Protein AF-A0A2V0MZW6-F1 (afdb_monomer_lite)

Structure (mmCIF, N/CA/C/O backbone):
data_AF-A0A2V0MZW6-F1
#
_entry.id   AF-A0A2V0MZW6-F1
#
loop_
_atom_site.group_PDB
_atom_site.id
_atom_site.type_symbol
_atom_site.label_atom_id
_atom_site.label_alt_id
_atom_site.label_comp_id
_atom_site.label_asym_id
_atom_site.label_entity_id
_atom_site.label_seq_id
_atom_site.pdbx_PDB_ins_code
_atom_site.Cartn_x
_atom_site.Cartn_y
_atom_site.Cartn_z
_atom_site.occupancy
_atom_site.B_iso_or_equiv
_atom_site.auth_seq_id
_atom_site.auth_comp_id
_atom_site.auth_asym_id
_atom_site.auth_atom_id
_atom_site.pdbx_PDB_model_num
ATOM 1 N N . MET A 1 1 ? -9.839 24.840 17.927 1.00 47.22 1 MET A N 1
ATOM 2 C CA . MET A 1 1 ? -10.035 23.548 18.614 1.00 47.22 1 MET A CA 1
ATOM 3 C C . MET A 1 1 ? -10.903 22.718 17.697 1.00 47.22 1 MET A C 1
ATOM 5 O O . MET A 1 1 ? -11.922 23.233 17.263 1.00 47.22 1 MET A O 1
ATOM 9 N N . THR A 1 2 ? -10.441 21.537 17.298 1.00 61.25 2 THR A N 1
ATOM 10 C CA . THR A 1 2 ? -11.236 20.593 16.501 1.00 61.25 2 THR A CA 1
ATOM 11 C C . THR A 1 2 ? -12.222 19.906 17.436 1.00 61.25 2 THR A C 1
ATOM 13 O O . THR A 1 2 ? -11.849 19.605 18.572 1.00 61.25 2 THR A O 1
ATOM 16 N N . ASP A 1 3 ? -13.455 19.689 16.986 1.00 62.53 3 ASP A N 1
ATOM 17 C CA . ASP A 1 3 ? -14.441 18.953 17.775 1.00 62.53 3 ASP A CA 1
ATOM 18 C C . ASP A 1 3 ? -13.939 17.536 18.110 1.00 62.53 3 ASP A C 1
ATOM 20 O O . ASP A 1 3 ? -13.135 16.973 17.353 1.00 62.53 3 ASP A O 1
ATOM 24 N N . PRO A 1 4 ? -14.380 16.947 19.239 1.00 64.44 4 PRO A N 1
ATOM 25 C CA . PRO A 1 4 ? -14.049 15.571 19.577 1.00 64.44 4 PRO A CA 1
ATOM 26 C C . PRO A 1 4 ? -14.519 14.641 18.458 1.00 64.44 4 PRO A C 1
ATOM 28 O O . PRO A 1 4 ? -15.690 14.661 18.080 1.00 64.44 4 PRO A O 1
ATOM 31 N N . LEU A 1 5 ? -13.605 13.827 17.929 1.00 71.94 5 LEU A N 1
ATOM 32 C CA . LEU A 1 5 ? -13.940 12.818 16.932 1.00 71.94 5 LEU A CA 1
ATOM 33 C C . LEU A 1 5 ? -14.894 11.801 17.574 1.00 71.94 5 LEU A C 1
ATOM 35 O O . LEU A 1 5 ? -14.500 11.086 18.495 1.00 71.94 5 LEU A O 1
ATOM 39 N N . GLN A 1 6 ? -16.141 11.749 17.106 1.00 72.38 6 GLN A N 1
ATOM 40 C CA . GLN A 1 6 ? -17.045 10.652 17.439 1.00 72.38 6 GLN A CA 1
ATOM 41 C C . GLN A 1 6 ? -16.686 9.477 16.536 1.00 72.38 6 GLN A C 1
ATOM 43 O O . GLN A 1 6 ? -16.738 9.606 15.318 1.00 72.38 6 GLN A O 1
ATOM 48 N N . VAL A 1 7 ? -16.238 8.380 17.141 1.00 76.56 7 VAL A N 1
ATOM 49 C CA . VAL A 1 7 ? -15.771 7.184 16.439 1.00 76.56 7 VAL A CA 1
ATOM 50 C C . VAL A 1 7 ? -16.676 6.031 16.826 1.00 76.56 7 VAL A C 1
ATOM 52 O O . VAL A 1 7 ? -16.737 5.668 17.999 1.00 76.56 7 VAL A O 1
ATOM 55 N N . THR A 1 8 ? -17.355 5.445 15.848 1.00 86.56 8 THR A N 1
ATOM 56 C CA . THR A 1 8 ? -18.097 4.194 16.030 1.00 86.56 8 THR A CA 1
ATOM 57 C C . THR A 1 8 ? -17.239 2.989 15.636 1.00 86.56 8 THR A C 1
ATOM 59 O O . THR A 1 8 ? -16.316 3.089 14.822 1.00 86.56 8 THR A O 1
ATOM 62 N N . THR A 1 9 ? -17.535 1.818 16.204 1.00 89.44 9 THR A N 1
ATOM 63 C CA . THR A 1 9 ? -16.866 0.558 15.833 1.00 89.44 9 THR A CA 1
ATOM 64 C C . THR A 1 9 ? -17.053 0.228 14.352 1.00 89.44 9 THR A C 1
ATOM 66 O O . THR A 1 9 ? -16.114 -0.234 13.704 1.00 89.44 9 THR A O 1
ATOM 69 N N . ASP A 1 10 ? -18.228 0.533 13.798 1.00 90.25 10 ASP A N 1
ATOM 70 C CA . ASP A 1 10 ? -18.556 0.297 1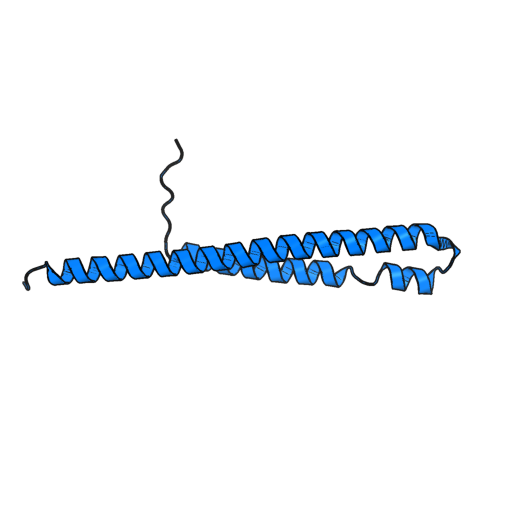2.390 1.00 90.25 10 ASP A CA 1
ATOM 71 C C . ASP A 1 10 ? -17.710 1.167 11.451 1.00 90.25 10 ASP A C 1
ATOM 73 O O . ASP A 1 10 ? -17.151 0.658 10.478 1.00 90.25 10 ASP A O 1
ATOM 77 N N . GLU A 1 11 ? -17.524 2.452 11.771 1.00 92.94 11 GLU A N 1
ATOM 78 C CA . GLU A 1 11 ? -16.652 3.347 10.995 1.00 92.94 11 GLU A CA 1
ATOM 79 C C . GLU A 1 11 ? -15.194 2.870 11.000 1.00 92.94 11 GLU A C 1
ATOM 81 O O . GLU A 1 11 ? -14.508 2.936 9.977 1.00 92.94 11 GLU A O 1
ATOM 86 N N . LEU A 1 12 ? -14.703 2.348 12.129 1.00 95.31 12 LEU A N 1
ATOM 87 C CA . LEU A 1 12 ? -13.350 1.794 12.216 1.00 95.31 12 LEU A CA 1
ATOM 88 C C . LEU A 1 12 ? -13.186 0.532 11.364 1.00 95.31 12 LEU A C 1
ATOM 90 O O . LEU A 1 12 ? -12.168 0.388 10.682 1.00 95.31 12 LEU A O 1
ATOM 94 N N . HIS A 1 13 ? -14.181 -0.357 11.350 1.00 95.56 13 HIS A N 1
ATOM 95 C CA . HIS A 1 13 ? -14.177 -1.521 10.464 1.00 95.56 13 HIS A CA 1
ATOM 96 C C . HIS A 1 13 ? -14.241 -1.117 8.987 1.00 95.56 13 HIS A C 1
ATOM 98 O O . HIS A 1 13 ? -13.504 -1.671 8.166 1.00 95.56 13 HIS A O 1
ATOM 104 N N . GLU A 1 14 ? -15.052 -0.116 8.640 1.00 95.81 14 GLU A N 1
ATOM 105 C CA . GLU A 1 14 ? -15.126 0.404 7.275 1.00 95.81 14 GLU A CA 1
ATOM 106 C C . GLU A 1 14 ? -13.778 0.992 6.830 1.00 95.81 14 GLU A C 1
ATOM 108 O O . GLU A 1 14 ? -13.273 0.668 5.751 1.0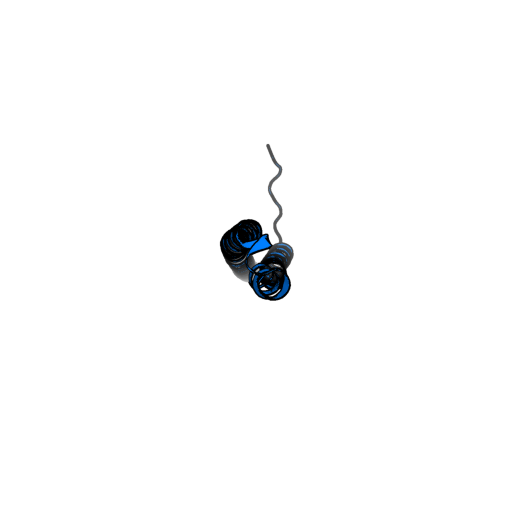0 95.81 14 GLU A O 1
ATOM 113 N N . LEU A 1 15 ? -13.151 1.823 7.669 1.00 97.00 15 LEU A N 1
ATOM 114 C CA . LEU A 1 15 ? -11.828 2.380 7.390 1.00 97.00 15 LEU A CA 1
ATOM 115 C C . LEU A 1 15 ? -10.765 1.279 7.282 1.00 97.00 15 LEU A C 1
ATOM 117 O O . LEU A 1 15 ? -9.919 1.341 6.389 1.00 97.00 15 LEU A O 1
ATOM 121 N N . SER A 1 16 ? -10.825 0.255 8.137 1.00 97.62 16 SER A N 1
ATOM 122 C CA . SER A 1 16 ? -9.926 -0.902 8.075 1.00 97.62 16 SER A CA 1
ATOM 123 C C . SER A 1 16 ? -10.031 -1.623 6.726 1.00 97.62 16 SER A C 1
ATOM 125 O O . SER A 1 16 ? -9.020 -1.857 6.056 1.00 97.62 16 SER A O 1
ATOM 127 N N . SER A 1 17 ? -11.261 -1.885 6.274 1.00 97.75 17 SER A N 1
ATOM 128 C CA . SER A 1 17 ? -11.539 -2.509 4.979 1.00 97.75 17 SER A CA 1
ATOM 129 C C . SER A 1 17 ? -11.038 -1.658 3.807 1.00 97.75 17 SER A C 1
ATOM 131 O O . SER A 1 17 ? -10.389 -2.175 2.893 1.00 97.75 17 SER A O 1
ATOM 133 N N . LYS A 1 18 ? -11.249 -0.335 3.853 1.00 98.50 18 LYS A N 1
ATOM 134 C CA . LYS A 1 18 ? -10.730 0.599 2.838 1.00 98.50 18 LYS A CA 1
ATOM 135 C C . LYS A 1 18 ? -9.208 0.555 2.742 1.00 98.50 18 LYS A C 1
ATOM 137 O O . LYS A 1 18 ? -8.675 0.590 1.636 1.00 98.50 18 LYS A O 1
ATOM 142 N N . GLN A 1 19 ? -8.504 0.441 3.866 1.00 98.56 19 GLN A N 1
ATOM 143 C CA . GLN A 1 19 ? -7.046 0.332 3.854 1.00 98.56 19 GLN A CA 1
ATOM 144 C C . GLN A 1 19 ? -6.561 -0.990 3.246 1.00 98.56 19 GLN A C 1
ATOM 146 O O . GLN A 1 19 ? -5.644 -0.991 2.427 1.00 98.56 19 GLN A O 1
ATOM 151 N N . GLN A 1 20 ? -7.216 -2.110 3.551 1.00 98.25 20 GLN A N 1
ATOM 152 C CA . GLN A 1 20 ? -6.898 -3.401 2.926 1.00 98.25 20 GLN A CA 1
ATOM 153 C C . GLN A 1 20 ? -7.169 -3.382 1.415 1.00 98.25 20 GLN A C 1
ATOM 155 O O . GLN A 1 20 ? -6.356 -3.861 0.621 1.00 98.25 20 GLN A O 1
ATOM 160 N N . GLN A 1 21 ? -8.275 -2.760 0.998 1.00 98.50 21 GLN A N 1
ATOM 161 C CA . GLN A 1 21 ? -8.575 -2.549 -0.414 1.00 98.50 21 GLN A CA 1
ATOM 162 C C . GLN A 1 21 ? -7.513 -1.669 -1.090 1.00 98.50 21 GLN A C 1
ATOM 164 O O . GLN A 1 21 ? -7.059 -2.001 -2.186 1.00 98.50 21 GLN A O 1
ATOM 169 N N . ALA A 1 22 ? -7.083 -0.583 -0.443 1.00 98.50 22 ALA A N 1
ATOM 170 C CA . ALA A 1 22 ? -6.028 0.283 -0.957 1.00 98.50 22 ALA A CA 1
ATOM 171 C C . ALA A 1 22 ? -4.717 -0.492 -1.153 1.00 98.50 22 ALA A C 1
ATOM 173 O O . ALA A 1 22 ? -4.138 -0.430 -2.238 1.00 98.50 22 ALA A O 1
ATOM 174 N N . ALA A 1 23 ? -4.292 -1.290 -0.165 1.00 98.44 23 ALA A N 1
ATOM 175 C CA . ALA A 1 23 ? -3.110 -2.143 -0.286 1.00 98.44 23 ALA A CA 1
ATOM 176 C C . ALA A 1 23 ? -3.216 -3.083 -1.503 1.00 98.44 23 ALA A C 1
ATOM 178 O O . ALA A 1 23 ? -2.318 -3.113 -2.348 1.00 98.44 23 ALA A O 1
ATOM 179 N N . SER A 1 24 ? -4.353 -3.769 -1.668 1.00 98.06 24 SER A N 1
ATOM 180 C CA . SER A 1 24 ? -4.595 -4.637 -2.828 1.00 98.06 24 SER A CA 1
ATOM 181 C C . SER A 1 24 ? -4.507 -3.885 -4.160 1.00 98.06 24 SER A C 1
ATOM 183 O O . SER A 1 24 ? -3.899 -4.382 -5.109 1.00 98.06 24 SER A O 1
ATOM 185 N N . GLN A 1 25 ? -5.120 -2.703 -4.260 1.00 98.44 25 GLN A N 1
ATOM 186 C CA . GLN A 1 25 ? -5.127 -1.914 -5.494 1.00 98.44 25 GLN A CA 1
ATOM 187 C C . GLN A 1 25 ? -3.733 -1.378 -5.836 1.00 98.44 25 GLN A C 1
ATOM 189 O O . GLN A 1 25 ? -3.332 -1.410 -6.999 1.00 98.44 25 GLN A O 1
ATOM 194 N N . ILE A 1 26 ? -2.965 -0.944 -4.833 1.00 98.06 26 ILE A N 1
ATOM 195 C CA . ILE A 1 26 ? -1.574 -0.505 -5.001 1.00 98.06 26 ILE A CA 1
ATOM 196 C C . ILE A 1 26 ? -0.710 -1.656 -5.527 1.00 98.06 26 ILE A C 1
ATOM 198 O O . ILE A 1 26 ? 0.073 -1.459 -6.459 1.00 98.06 26 ILE A O 1
ATOM 202 N N . GLY A 1 27 ? -0.863 -2.857 -4.960 1.00 97.06 27 GLY A N 1
ATOM 203 C CA . GLY A 1 27 ? -0.157 -4.052 -5.420 1.00 97.06 27 GLY A CA 1
ATOM 204 C C . GLY A 1 27 ? -0.475 -4.380 -6.879 1.00 97.06 27 GLY A C 1
ATOM 205 O O . GLY A 1 27 ? 0.438 -4.552 -7.688 1.00 97.06 27 GLY A O 1
ATOM 206 N N . ALA A 1 28 ? -1.760 -4.373 -7.243 1.00 97.75 28 ALA A N 1
ATOM 207 C CA . ALA A 1 28 ? -2.205 -4.617 -8.614 1.00 97.75 28 ALA A CA 1
ATOM 208 C C . ALA A 1 28 ? -1.669 -3.568 -9.605 1.00 97.75 28 ALA A C 1
ATOM 210 O O . ALA A 1 28 ? -1.162 -3.924 -10.669 1.00 97.75 28 ALA A O 1
ATOM 211 N N . ALA A 1 29 ? -1.722 -2.281 -9.248 1.00 95.69 29 ALA A N 1
ATOM 212 C CA . ALA A 1 29 ? -1.210 -1.197 -10.084 1.00 95.69 29 ALA A CA 1
ATOM 213 C C . ALA A 1 29 ? 0.314 -1.276 -10.279 1.00 95.69 29 ALA A C 1
ATOM 215 O O . ALA A 1 29 ? 0.813 -1.016 -11.374 1.00 95.69 29 ALA A O 1
ATOM 216 N N . SER A 1 30 ? 1.055 -1.666 -9.236 1.00 96.25 30 SER A N 1
ATOM 217 C CA . SER A 1 30 ? 2.496 -1.920 -9.329 1.00 96.25 30 SER A CA 1
ATOM 218 C C . SER A 1 30 ? 2.795 -3.065 -10.295 1.00 96.25 30 SER A C 1
ATOM 220 O O . SER A 1 30 ? 3.603 -2.901 -11.207 1.00 96.25 30 SER A O 1
ATOM 222 N N . ALA A 1 31 ? 2.103 -4.200 -10.139 1.00 95.94 31 ALA A N 1
ATOM 223 C CA . ALA A 1 31 ? 2.289 -5.388 -10.969 1.00 95.94 31 ALA A CA 1
ATOM 224 C C . ALA A 1 31 ? 1.970 -5.135 -12.449 1.00 95.94 31 ALA A C 1
ATOM 226 O O . ALA A 1 31 ? 2.712 -5.582 -13.319 1.00 95.94 31 ALA A O 1
ATOM 227 N N . ALA A 1 32 ? 0.917 -4.366 -12.743 1.00 95.69 32 ALA A N 1
ATOM 228 C CA . ALA A 1 32 ? 0.518 -4.037 -14.112 1.00 95.69 32 ALA A CA 1
ATOM 229 C C . ALA A 1 32 ? 1.597 -3.279 -14.906 1.00 95.69 32 ALA A C 1
ATOM 231 O O . ALA A 1 32 ? 1.603 -3.321 -16.134 1.00 95.69 32 ALA A O 1
ATOM 232 N N . ALA A 1 33 ? 2.500 -2.579 -14.216 1.00 91.56 33 ALA A N 1
ATOM 233 C CA . ALA A 1 33 ? 3.565 -1.804 -14.839 1.00 91.56 33 ALA A CA 1
ATOM 234 C C . ALA A 1 33 ? 4.908 -2.547 -14.925 1.00 91.56 33 ALA A C 1
ATOM 236 O O . ALA A 1 33 ? 5.874 -1.947 -15.387 1.00 91.56 33 ALA A O 1
ATOM 237 N N . GLN A 1 34 ? 4.999 -3.796 -14.458 1.00 94.56 34 GLN A N 1
ATOM 238 C CA . GLN A 1 34 ? 6.235 -4.581 -14.494 1.00 94.56 34 GLN A CA 1
ATOM 239 C C . GLN A 1 34 ? 6.450 -5.242 -15.861 1.00 94.56 34 GLN A C 1
ATOM 241 O O . GLN A 1 34 ? 5.510 -5.712 -16.499 1.00 94.56 34 GLN A O 1
ATOM 246 N N . GLY A 1 35 ? 7.711 -5.335 -16.286 1.00 94.44 35 GLY A N 1
ATOM 247 C CA . GLY A 1 35 ? 8.118 -6.047 -17.502 1.00 94.44 35 GLY A CA 1
ATOM 248 C C . GLY A 1 35 ? 8.066 -5.207 -18.781 1.00 94.44 35 GLY A C 1
ATOM 249 O O . GLY A 1 35 ? 8.424 -5.703 -19.853 1.00 94.44 35 GLY A O 1
ATOM 250 N N . VAL A 1 36 ? 7.701 -3.927 -18.689 1.00 95.94 36 VAL A N 1
ATOM 251 C CA . VAL A 1 36 ? 7.758 -2.970 -19.801 1.00 95.94 36 VAL A CA 1
ATOM 252 C C . VAL A 1 36 ? 9.198 -2.814 -20.280 1.00 95.94 36 VAL A C 1
ATOM 254 O O . VAL A 1 36 ? 9.442 -2.866 -21.485 1.00 95.94 36 VAL A O 1
ATOM 257 N N . SER A 1 37 ? 10.169 -2.709 -19.364 1.00 96.56 37 SER A N 1
ATOM 258 C CA . SER A 1 37 ? 11.589 -2.635 -19.741 1.00 96.56 37 SER A CA 1
ATOM 259 C C . SER A 1 37 ? 12.047 -3.879 -20.513 1.00 96.56 37 SER A C 1
ATOM 261 O O . SER A 1 37 ? 12.718 -3.764 -21.537 1.00 96.56 37 SER A O 1
ATOM 263 N N . SER A 1 38 ? 11.628 -5.074 -20.089 1.00 96.25 38 SER A N 1
ATOM 264 C CA . SER A 1 38 ? 11.946 -6.329 -20.782 1.00 96.25 38 SER A CA 1
ATOM 265 C C . SER A 1 38 ? 11.311 -6.394 -22.174 1.00 96.25 38 SER A C 1
ATOM 267 O O . SER A 1 38 ? 11.985 -6.748 -23.139 1.00 96.25 38 SER A O 1
ATOM 269 N N . SER A 1 39 ? 10.043 -5.991 -22.306 1.00 96.44 39 SER A N 1
ATOM 270 C CA . SER A 1 39 ? 9.357 -5.907 -23.603 1.00 96.44 39 SER A CA 1
ATOM 271 C C . SER A 1 39 ? 10.060 -4.936 -24.559 1.00 96.44 39 SER A C 1
ATOM 273 O O . SER A 1 39 ? 10.283 -5.250 -25.729 1.00 96.44 39 SER A O 1
ATOM 275 N N . MET A 1 40 ? 10.491 -3.775 -24.056 1.00 96.00 40 MET A N 1
ATOM 276 C CA . MET A 1 40 ? 11.257 -2.809 -24.845 1.00 96.00 40 MET A CA 1
ATOM 277 C C . MET A 1 40 ? 12.610 -3.364 -25.290 1.00 96.00 40 MET A C 1
ATOM 279 O O . MET A 1 40 ? 12.980 -3.182 -26.451 1.00 96.00 40 MET A O 1
ATOM 283 N N . ALA A 1 41 ? 13.321 -4.068 -24.405 1.00 96.12 41 ALA A N 1
ATOM 284 C CA . ALA A 1 41 ? 14.592 -4.703 -24.737 1.00 96.12 41 ALA A CA 1
ATOM 285 C C . ALA A 1 41 ? 14.439 -5.704 -25.894 1.00 96.12 41 ALA A C 1
ATOM 287 O O . ALA A 1 41 ? 15.265 -5.718 -26.803 1.00 96.12 41 ALA A O 1
ATOM 288 N N . VAL A 1 42 ? 13.363 -6.499 -25.888 1.00 97.38 42 VAL A N 1
ATOM 289 C CA . VAL A 1 42 ? 13.066 -7.481 -26.943 1.00 97.38 42 VAL A CA 1
ATOM 290 C C . VAL A 1 42 ? 12.695 -6.804 -28.266 1.00 97.38 42 VAL A C 1
ATOM 292 O O . VAL A 1 42 ? 13.189 -7.209 -29.314 1.00 97.38 42 VAL A O 1
ATOM 295 N N . ASN A 1 43 ? 11.853 -5.768 -28.231 1.00 96.38 43 ASN A N 1
ATOM 296 C CA . ASN A 1 43 ? 11.272 -5.185 -29.447 1.00 96.38 43 ASN A CA 1
ATOM 297 C C . ASN A 1 43 ? 12.138 -4.103 -30.106 1.00 96.38 43 ASN A C 1
ATOM 299 O O . ASN A 1 43 ? 12.095 -3.939 -31.324 1.00 96.38 43 ASN A O 1
ATOM 303 N N . HIS A 1 44 ? 12.914 -3.355 -29.322 1.00 94.06 44 HIS A N 1
ATOM 304 C CA . HIS A 1 44 ? 13.716 -2.229 -29.817 1.00 94.06 44 HIS A CA 1
ATOM 305 C C . HIS A 1 44 ? 15.226 -2.459 -29.694 1.00 94.06 44 HIS A C 1
ATOM 307 O O . HIS A 1 44 ? 16.015 -1.743 -30.318 1.00 94.06 44 HIS A O 1
ATOM 313 N N . GLY A 1 45 ? 15.640 -3.464 -28.917 1.00 93.38 45 GLY A N 1
ATOM 314 C CA . GLY A 1 45 ? 17.031 -3.876 -28.800 1.00 93.38 45 GLY A CA 1
ATOM 315 C C . GLY A 1 45 ? 17.964 -2.755 -28.346 1.00 93.38 45 GLY A C 1
ATOM 316 O O . GLY A 1 45 ? 17.620 -1.879 -27.550 1.00 93.38 45 GLY A O 1
ATOM 317 N N . VAL A 1 46 ? 19.184 -2.789 -28.877 1.00 93.38 46 VAL A N 1
ATOM 318 C CA . VAL A 1 46 ? 20.292 -1.934 -28.428 1.00 93.38 46 VAL A CA 1
ATOM 319 C C . VAL A 1 46 ? 20.089 -0.447 -28.727 1.00 93.38 46 VAL A C 1
ATOM 321 O O . VAL A 1 46 ? 20.639 0.389 -28.015 1.00 93.38 46 VAL A O 1
ATOM 324 N N . ILE A 1 47 ? 19.275 -0.100 -29.732 1.00 94.25 47 ILE A N 1
ATOM 325 C CA . ILE A 1 47 ? 19.008 1.300 -30.108 1.00 94.25 47 ILE A CA 1
ATOM 326 C C . ILE A 1 47 ? 18.346 2.048 -28.944 1.00 94.25 47 ILE A C 1
ATOM 328 O O . ILE A 1 47 ? 18.649 3.212 -28.695 1.00 94.25 47 ILE A O 1
ATOM 332 N N . CYS A 1 48 ? 17.490 1.363 -28.183 1.00 95.56 48 CYS A N 1
ATOM 333 C CA . CYS A 1 48 ? 16.770 1.935 -27.049 1.00 95.56 48 CYS A CA 1
ATOM 334 C C . CYS A 1 48 ? 17.373 1.549 -25.691 1.00 95.56 48 CYS A C 1
ATOM 336 O O . CYS A 1 48 ? 16.665 1.597 -24.684 1.00 95.56 48 CYS A O 1
ATOM 338 N N . VAL A 1 49 ? 18.656 1.171 -25.616 1.00 96.06 49 VAL A N 1
ATOM 339 C CA . VAL A 1 49 ? 19.261 0.674 -24.364 1.00 96.06 49 VAL A CA 1
ATOM 340 C C . VAL A 1 49 ? 19.167 1.686 -23.217 1.00 96.06 49 VAL A C 1
ATOM 342 O O . VAL A 1 49 ? 18.786 1.322 -22.106 1.00 96.06 49 VAL A O 1
ATOM 345 N N . GLY A 1 50 ? 19.420 2.971 -23.490 1.00 97.12 50 GLY A N 1
ATOM 346 C CA . GLY A 1 50 ? 19.335 4.029 -22.479 1.00 97.12 50 GLY A CA 1
ATOM 347 C C . GLY A 1 50 ? 17.915 4.199 -21.936 1.00 97.12 50 GLY A C 1
ATOM 348 O O . GLY A 1 50 ? 17.709 4.236 -20.724 1.00 97.12 50 GLY A O 1
ATOM 349 N N . THR A 1 51 ? 16.918 4.228 -22.824 1.00 97.12 51 THR A N 1
ATOM 350 C CA . THR A 1 51 ? 15.505 4.319 -22.431 1.00 97.12 51 THR A CA 1
ATOM 351 C C . THR A 1 51 ? 15.048 3.066 -21.688 1.00 97.12 51 THR A C 1
ATOM 353 O O . THR A 1 51 ? 14.347 3.172 -20.688 1.00 97.12 51 THR A O 1
ATOM 356 N N . THR A 1 52 ? 15.489 1.884 -22.120 1.00 97.75 52 THR A N 1
ATOM 357 C CA . THR A 1 52 ? 15.193 0.605 -21.458 1.00 97.75 52 THR A CA 1
ATOM 358 C C . THR A 1 52 ? 15.715 0.592 -20.022 1.00 97.75 52 THR A C 1
ATOM 360 O O . THR A 1 52 ? 14.978 0.235 -19.104 1.00 97.75 52 THR A O 1
ATOM 363 N N . ALA A 1 53 ? 16.956 1.043 -19.808 1.00 97.69 53 ALA A N 1
ATOM 364 C CA . ALA A 1 53 ? 17.539 1.165 -18.474 1.00 97.69 53 ALA A CA 1
ATOM 365 C C . ALA A 1 53 ? 16.773 2.174 -17.602 1.00 97.69 53 ALA A C 1
ATOM 367 O O . ALA A 1 53 ? 16.496 1.899 -16.435 1.00 97.69 53 ALA A O 1
ATOM 368 N N . ALA A 1 54 ? 16.372 3.317 -18.169 1.00 98.00 54 ALA A N 1
ATOM 369 C CA . ALA A 1 54 ? 15.564 4.306 -17.457 1.00 98.00 54 ALA A CA 1
ATOM 370 C C . ALA A 1 54 ? 14.197 3.744 -17.022 1.00 98.00 54 ALA A C 1
ATOM 372 O O . ALA A 1 54 ? 13.785 3.949 -15.880 1.00 98.00 54 ALA A O 1
ATOM 373 N N . VAL A 1 55 ? 13.517 2.993 -17.896 1.00 97.19 55 VAL A N 1
ATOM 374 C CA . VAL A 1 55 ? 12.241 2.337 -17.567 1.00 97.19 55 VAL A CA 1
ATOM 375 C C . VAL A 1 55 ? 12.435 1.266 -16.496 1.00 97.19 55 VAL A C 1
ATOM 377 O O . VAL A 1 55 ? 11.654 1.229 -15.552 1.00 97.19 55 VAL A O 1
ATOM 380 N N . MET A 1 56 ? 13.494 0.457 -16.576 1.00 97.12 56 MET A N 1
ATOM 381 C CA . MET A 1 56 ? 13.808 -0.551 -15.555 1.00 97.12 56 MET A CA 1
ATOM 382 C C . MET A 1 56 ? 14.000 0.079 -14.168 1.00 97.12 56 MET A C 1
ATOM 384 O O . MET A 1 56 ? 13.452 -0.409 -13.179 1.00 97.12 56 MET A O 1
ATOM 388 N N . MET A 1 57 ? 14.731 1.196 -14.084 1.00 97.94 57 MET A N 1
ATOM 389 C CA . MET A 1 57 ? 14.880 1.933 -12.825 1.00 97.94 57 MET A CA 1
ATOM 390 C C . MET A 1 57 ? 13.531 2.458 -12.323 1.00 97.94 57 MET A C 1
ATOM 392 O O . MET A 1 57 ? 13.217 2.308 -11.144 1.00 97.94 57 MET A O 1
ATOM 396 N N . ALA A 1 58 ? 12.703 3.015 -13.211 1.00 97.12 58 ALA A N 1
ATOM 397 C CA . ALA A 1 58 ? 11.376 3.502 -12.848 1.00 97.12 58 ALA A CA 1
ATOM 398 C C . ALA A 1 58 ? 10.449 2.379 -12.343 1.00 97.12 58 ALA A C 1
ATOM 400 O O . ALA A 1 58 ? 9.726 2.582 -11.368 1.00 97.12 58 ALA A O 1
ATOM 401 N N . GLU A 1 59 ? 10.482 1.194 -12.962 1.00 97.12 59 GLU A N 1
ATOM 402 C CA . GLU A 1 59 ? 9.762 0.002 -12.494 1.00 97.12 59 GLU A CA 1
ATOM 403 C C . GLU A 1 59 ? 10.207 -0.395 -11.083 1.00 97.12 59 GLU A C 1
ATOM 405 O O . GLU A 1 59 ? 9.368 -0.613 -10.209 1.00 97.12 59 GLU A O 1
ATOM 410 N N . GLN A 1 60 ? 11.518 -0.425 -10.829 1.00 96.94 60 GLN A N 1
ATOM 411 C CA . GLN A 1 60 ? 12.065 -0.810 -9.530 1.00 96.94 60 GLN A CA 1
ATOM 412 C C . GLN A 1 60 ? 11.733 0.212 -8.434 1.00 96.94 60 GLN A C 1
ATOM 414 O O . GLN A 1 60 ? 11.290 -0.170 -7.348 1.00 96.94 60 GLN A O 1
ATOM 419 N N . THR A 1 61 ? 11.865 1.51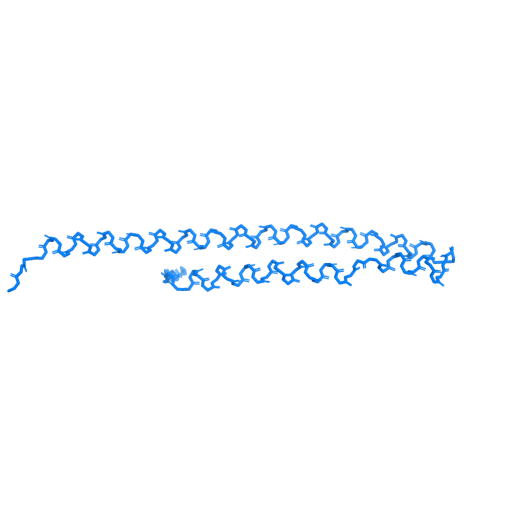0 -8.721 1.00 97.69 61 THR A N 1
ATOM 420 C CA . THR A 1 61 ? 11.462 2.577 -7.794 1.00 97.69 61 THR A CA 1
ATOM 421 C C . THR A 1 61 ? 9.964 2.529 -7.505 1.00 97.69 61 THR A C 1
ATOM 423 O O . THR A 1 61 ? 9.568 2.616 -6.343 1.00 97.69 61 THR A O 1
ATOM 426 N N . ARG A 1 62 ? 9.122 2.338 -8.532 1.00 96.62 62 ARG A N 1
ATOM 427 C CA . ARG A 1 62 ? 7.673 2.179 -8.349 1.00 96.62 62 ARG A CA 1
ATOM 428 C C . ARG A 1 62 ? 7.364 0.964 -7.481 1.00 96.62 62 ARG A C 1
ATOM 430 O O . ARG A 1 62 ? 6.590 1.095 -6.542 1.00 96.62 62 ARG A O 1
ATOM 437 N N . SER A 1 63 ? 8.001 -0.179 -7.739 1.00 97.31 63 SER A N 1
ATOM 438 C CA . SER A 1 63 ? 7.811 -1.394 -6.943 1.00 97.31 63 SER A CA 1
ATOM 439 C C . SER A 1 63 ? 8.143 -1.168 -5.467 1.00 97.31 63 SER A C 1
ATOM 441 O O . SER A 1 63 ? 7.369 -1.570 -4.600 1.00 97.31 63 SER A O 1
ATOM 443 N N . ALA A 1 64 ? 9.255 -0.491 -5.167 1.00 98.06 64 ALA A N 1
ATOM 444 C CA . ALA A 1 64 ? 9.643 -0.171 -3.795 1.00 98.06 64 ALA A CA 1
ATOM 445 C C . ALA A 1 64 ? 8.649 0.789 -3.118 1.00 98.06 64 ALA A C 1
ATOM 447 O O . ALA A 1 64 ? 8.215 0.539 -1.993 1.00 98.06 64 ALA A O 1
ATOM 448 N N . ALA A 1 65 ? 8.234 1.852 -3.814 1.00 98.06 65 ALA A N 1
ATOM 449 C CA . ALA A 1 65 ? 7.246 2.799 -3.302 1.00 98.06 65 ALA A CA 1
ATOM 450 C C . ALA A 1 65 ? 5.894 2.117 -3.032 1.00 98.06 65 ALA A C 1
ATOM 452 O O . ALA A 1 65 ? 5.326 2.265 -1.951 1.00 98.06 65 ALA A O 1
ATOM 453 N N . SER A 1 66 ? 5.411 1.307 -3.975 1.00 98.25 66 SER A N 1
ATOM 454 C CA . SER A 1 66 ? 4.175 0.541 -3.830 1.00 98.25 66 SER A CA 1
ATOM 455 C C . SER A 1 66 ? 4.249 -0.482 -2.698 1.00 98.25 66 SER A C 1
ATOM 457 O O . SER A 1 66 ? 3.246 -0.692 -2.022 1.00 98.25 66 SER A O 1
ATOM 459 N N . ALA A 1 67 ? 5.401 -1.116 -2.458 1.00 98.06 67 ALA A N 1
ATOM 460 C CA . ALA A 1 67 ? 5.585 -2.006 -1.311 1.00 98.06 67 ALA A CA 1
ATOM 461 C C . ALA A 1 67 ? 5.487 -1.240 0.020 1.00 98.06 67 ALA A C 1
ATOM 463 O O . ALA A 1 67 ? 4.799 -1.688 0.935 1.00 98.06 67 ALA A O 1
ATOM 464 N N . GLY A 1 68 ? 6.098 -0.054 0.106 1.00 98.38 68 GLY A N 1
ATOM 465 C CA . GLY A 1 68 ? 5.981 0.812 1.281 1.00 98.38 68 GLY A CA 1
ATOM 466 C C . GLY A 1 68 ? 4.542 1.264 1.543 1.00 98.38 68 GLY A C 1
ATOM 467 O O . GLY A 1 68 ? 4.056 1.164 2.666 1.00 98.38 68 GLY A O 1
ATOM 468 N N . MET A 1 69 ? 3.831 1.704 0.501 1.00 98.44 69 MET A N 1
ATOM 469 C 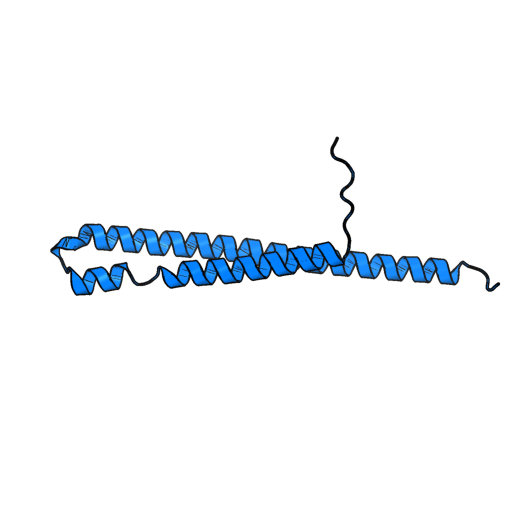CA . MET A 1 69 ? 2.430 2.115 0.631 1.00 98.44 69 MET A CA 1
ATOM 470 C C . MET A 1 69 ? 1.517 0.946 1.028 1.00 98.44 69 MET A C 1
ATOM 472 O O . MET A 1 69 ? 0.656 1.118 1.885 1.00 98.44 69 MET A O 1
ATOM 476 N N . GLN A 1 70 ? 1.732 -0.248 0.463 1.00 98.44 70 GLN A N 1
ATOM 477 C CA . GLN A 1 70 ? 1.024 -1.464 0.877 1.00 98.44 70 GLN A CA 1
ATOM 478 C C . GLN A 1 70 ? 1.242 -1.766 2.358 1.00 98.44 70 GLN A C 1
ATOM 480 O O . GLN A 1 70 ? 0.272 -2.011 3.066 1.00 98.44 70 GLN A O 1
ATOM 485 N N . ALA A 1 71 ? 2.488 -1.708 2.835 1.00 98.25 71 ALA A N 1
ATOM 486 C CA . ALA A 1 71 ? 2.803 -1.974 4.234 1.00 98.25 71 ALA A CA 1
ATOM 487 C C . ALA A 1 71 ? 2.091 -0.992 5.178 1.00 98.25 71 ALA A C 1
ATOM 489 O O . ALA A 1 71 ? 1.482 -1.422 6.153 1.00 98.25 71 ALA A O 1
ATOM 490 N N . VAL A 1 72 ? 2.112 0.308 4.861 1.00 98.56 72 VAL A N 1
ATOM 491 C CA . VAL A 1 72 ? 1.429 1.337 5.663 1.00 98.56 72 VAL A CA 1
ATOM 492 C C . VAL A 1 72 ? -0.086 1.140 5.660 1.00 98.56 72 VAL A C 1
ATOM 494 O O . VAL A 1 72 ? -0.708 1.227 6.715 1.00 98.56 72 VAL A O 1
ATOM 497 N N . SER A 1 73 ? -0.690 0.858 4.503 1.00 98.50 73 SER A N 1
ATOM 498 C CA . SER A 1 73 ? -2.128 0.592 4.428 1.00 98.50 73 SER A CA 1
ATOM 499 C C . SER A 1 73 ? -2.513 -0.662 5.216 1.00 98.50 73 SER A C 1
ATOM 501 O O . SER A 1 73 ? -3.455 -0.614 6.000 1.00 98.50 73 SER A O 1
ATOM 503 N N . THR A 1 74 ? -1.769 -1.762 5.091 1.00 98.50 74 THR A N 1
ATOM 504 C CA . THR A 1 74 ? -2.031 -2.979 5.874 1.00 98.50 74 THR A CA 1
ATOM 505 C C . THR A 1 74 ? -1.931 -2.715 7.378 1.00 98.50 74 THR A C 1
ATOM 507 O O . THR A 1 74 ? -2.881 -3.003 8.103 1.00 98.50 74 THR A O 1
ATOM 510 N N . ASP A 1 75 ? -0.843 -2.091 7.840 1.00 98.56 75 ASP A N 1
ATOM 511 C CA . ASP A 1 75 ? -0.628 -1.757 9.256 1.00 98.56 75 ASP A CA 1
ATOM 512 C C . ASP A 1 75 ? -1.731 -0.840 9.812 1.00 98.56 75 ASP A C 1
ATOM 514 O O . ASP A 1 75 ? -2.267 -1.075 10.898 1.00 98.56 75 ASP A O 1
ATOM 518 N N . LEU A 1 76 ? -2.135 0.183 9.053 1.00 98.31 76 LEU A N 1
ATOM 519 C CA . LEU A 1 76 ? -3.232 1.056 9.460 1.00 98.31 76 LEU A CA 1
ATOM 520 C C . LEU A 1 76 ? -4.565 0.298 9.514 1.00 98.31 76 LEU A C 1
ATOM 522 O O . LEU A 1 76 ? -5.340 0.489 10.451 1.00 98.31 76 LEU A O 1
ATOM 526 N N . GLY A 1 77 ? -4.821 -0.585 8.548 1.00 98.31 77 GLY A N 1
ATOM 527 C CA . GLY A 1 77 ? -5.992 -1.455 8.544 1.00 98.31 77 GLY A CA 1
ATOM 528 C C . GLY A 1 77 ? -6.065 -2.336 9.793 1.00 98.31 77 GLY A C 1
ATOM 529 O O . GLY A 1 77 ? -7.110 -2.394 10.445 1.00 98.31 77 GLY A O 1
ATOM 530 N N . GLU A 1 78 ? -4.958 -2.971 10.173 1.00 98.25 78 GLU A N 1
ATOM 531 C CA . GLU A 1 78 ? -4.863 -3.791 11.387 1.00 98.25 78 GLU A CA 1
ATOM 532 C C . GLU A 1 78 ? -5.100 -2.966 12.657 1.00 98.25 78 GLU A C 1
ATOM 534 O O . GLU A 1 78 ? -5.880 -3.367 13.524 1.00 98.25 78 GLU A O 1
ATOM 539 N N . LYS A 1 79 ? -4.499 -1.774 12.751 1.00 98.19 79 LYS A N 1
ATOM 540 C CA . LYS A 1 79 ? -4.690 -0.859 13.888 1.00 98.19 79 LYS A CA 1
ATOM 541 C C . LYS A 1 79 ? -6.136 -0.409 14.048 1.00 98.19 79 LYS A C 1
ATOM 543 O O . LYS A 1 79 ? -6.636 -0.381 15.170 1.00 98.19 79 LYS A O 1
ATOM 548 N N . LEU A 1 80 ? -6.816 -0.098 12.947 1.00 97.75 80 LEU A N 1
ATOM 549 C CA . LEU A 1 80 ? -8.235 0.263 12.958 1.00 97.75 80 LEU A CA 1
ATOM 550 C C . LEU A 1 80 ? -9.107 -0.906 13.433 1.00 97.75 80 LEU A C 1
ATOM 552 O O . LEU A 1 80 ? -10.002 -0.710 14.250 1.00 97.75 80 LEU A O 1
ATOM 556 N N . ASN A 1 81 ? -8.800 -2.131 13.000 1.00 96.62 81 ASN A N 1
ATOM 557 C CA . ASN A 1 81 ? -9.527 -3.323 13.438 1.00 96.62 81 ASN A CA 1
ATOM 558 C C . ASN A 1 81 ? -9.310 -3.628 14.932 1.00 96.62 81 ASN A C 1
ATOM 560 O O . ASN A 1 81 ? -10.254 -3.964 15.652 1.00 96.62 81 ASN A O 1
ATOM 564 N N . MET A 1 82 ? -8.076 -3.470 15.423 1.00 96.88 82 MET A N 1
ATOM 565 C CA . MET A 1 82 ? -7.775 -3.577 16.854 1.00 96.88 82 MET A CA 1
ATOM 566 C C . MET A 1 82 ? -8.507 -2.503 17.664 1.00 96.88 82 MET A C 1
ATOM 568 O O . MET A 1 82 ? -9.070 -2.809 18.712 1.00 96.88 82 MET A O 1
ATOM 572 N N . ALA A 1 83 ? -8.540 -1.260 17.177 1.00 95.50 83 ALA A N 1
ATOM 573 C CA . ALA A 1 83 ? -9.272 -0.181 17.831 1.00 95.50 83 ALA A CA 1
ATOM 574 C C . ALA A 1 83 ? -10.773 -0.494 17.924 1.00 95.50 83 ALA A C 1
ATOM 576 O O . ALA A 1 83 ? -11.342 -0.375 19.006 1.00 95.50 83 ALA A O 1
ATOM 577 N N . ALA A 1 84 ? -11.388 -0.972 16.837 1.00 94.06 84 ALA A N 1
ATOM 578 C CA . ALA A 1 84 ? -12.794 -1.379 16.828 1.00 94.06 84 ALA A CA 1
ATOM 579 C C . ALA A 1 84 ? -13.076 -2.476 17.868 1.00 94.06 84 ALA A C 1
ATOM 581 O O . ALA A 1 84 ? -13.997 -2.352 18.673 1.00 94.06 84 ALA A O 1
ATOM 582 N N . THR A 1 85 ? -12.215 -3.497 17.918 1.00 93.81 85 THR A N 1
ATOM 583 C CA . THR A 1 85 ? -12.315 -4.596 18.893 1.00 93.81 85 THR A CA 1
ATOM 584 C C . THR A 1 85 ? -12.230 -4.085 20.334 1.00 93.81 85 THR A C 1
ATOM 586 O O . THR A 1 85 ? -13.010 -4.495 21.194 1.00 93.81 85 THR A O 1
ATOM 589 N N . ASN A 1 86 ? -11.302 -3.165 20.610 1.00 94.75 86 ASN A N 1
ATOM 590 C CA . ASN A 1 86 ? -11.117 -2.600 21.946 1.00 94.75 86 ASN A CA 1
ATOM 591 C C . ASN A 1 86 ? -12.312 -1.742 22.383 1.00 94.75 86 ASN A C 1
ATOM 593 O O . ASN A 1 86 ? -12.734 -1.842 23.537 1.00 94.75 86 ASN A O 1
ATOM 597 N N . TYR A 1 87 ? -12.871 -0.934 21.475 1.00 93.00 87 TYR A N 1
ATOM 598 C CA . TYR A 1 87 ? -14.082 -0.160 21.751 1.00 93.00 87 TYR A CA 1
ATOM 599 C C . TYR A 1 87 ? -15.265 -1.078 22.052 1.00 93.00 87 TYR A C 1
ATOM 601 O O . TYR A 1 87 ? -15.864 -0.956 23.115 1.00 93.00 87 TYR A O 1
ATOM 609 N N . GLN A 1 88 ? -15.519 -2.074 21.198 1.00 92.38 88 GLN A N 1
ATOM 610 C CA . GLN A 1 88 ? -16.600 -3.037 21.410 1.00 92.38 88 GLN A CA 1
ATOM 611 C C . GLN A 1 88 ? -16.468 -3.776 22.751 1.00 92.38 88 GLN A C 1
ATOM 613 O O . GLN A 1 88 ? -17.452 -3.946 23.468 1.00 92.38 88 GLN A O 1
ATOM 618 N N . CYS A 1 89 ? -15.256 -4.213 23.105 1.00 92.69 89 CYS A N 1
ATOM 619 C CA . CYS A 1 89 ? -14.996 -4.889 24.376 1.00 92.69 89 CYS A CA 1
ATOM 620 C C . CYS A 1 89 ? -15.281 -3.973 25.577 1.00 92.69 89 CYS A C 1
ATOM 622 O O . CYS A 1 89 ? -15.925 -4.394 26.539 1.00 92.69 89 CYS A O 1
ATOM 624 N N . THR A 1 90 ? -14.843 -2.713 25.500 1.00 94.00 90 THR A N 1
ATOM 625 C CA . THR A 1 90 ? -15.088 -1.714 26.549 1.00 94.00 90 THR A CA 1
ATOM 626 C C . THR A 1 90 ? -16.584 -1.453 26.711 1.00 94.00 90 THR A C 1
ATOM 628 O O . THR A 1 90 ? -17.094 -1.518 27.828 1.00 94.00 90 THR A O 1
ATOM 631 N N . ASP A 1 91 ? -17.306 -1.249 25.608 1.00 91.44 91 ASP 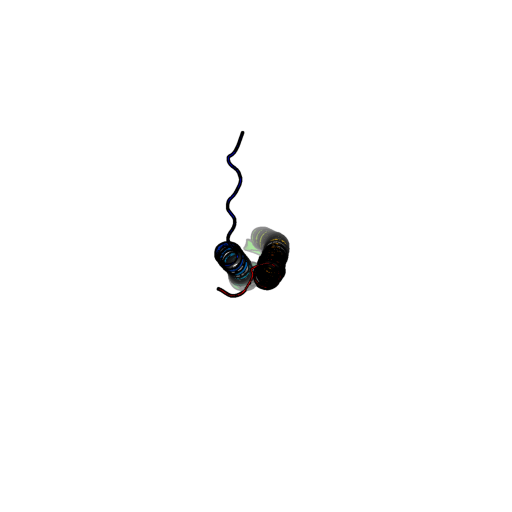A N 1
ATOM 632 C CA . ASP A 1 91 ? -18.749 -0.997 25.633 1.00 91.44 91 ASP A CA 1
ATOM 633 C C . ASP A 1 91 ? -19.516 -2.170 26.252 1.00 91.44 91 ASP A C 1
ATOM 635 O O . ASP A 1 91 ? -20.375 -1.975 27.111 1.00 91.44 91 ASP A O 1
ATOM 639 N N . GLN A 1 92 ? -19.168 -3.406 25.881 1.00 92.25 92 GLN A N 1
ATOM 640 C CA . GLN A 1 92 ? -19.767 -4.609 26.464 1.00 92.25 92 GLN A CA 1
ATOM 641 C C . GLN A 1 92 ? -19.456 -4.750 27.958 1.00 92.25 92 GLN A C 1
ATOM 643 O O . GLN A 1 92 ? -20.334 -5.117 28.743 1.00 92.25 92 GLN A O 1
ATOM 648 N N . GLN A 1 93 ? -18.219 -4.459 28.365 1.00 94.69 93 GLN A N 1
ATOM 649 C CA . GLN A 1 93 ? -17.809 -4.531 29.763 1.00 94.69 93 GLN A CA 1
ATOM 650 C C . GLN A 1 93 ? -18.574 -3.521 30.623 1.00 94.69 93 GLN A C 1
ATOM 652 O O . GLN A 1 93 ? -19.069 -3.874 31.696 1.00 94.69 93 GLN A O 1
ATOM 657 N N . GLU A 1 94 ? -18.665 -2.272 30.175 1.00 94.06 94 GLU A N 1
ATOM 658 C CA . GLU A 1 94 ? -19.351 -1.222 30.924 1.00 94.06 94 GLU A CA 1
ATOM 659 C C . GLU A 1 94 ? -20.871 -1.421 30.916 1.00 94.06 94 GLU A C 1
ATOM 661 O O . GLU A 1 94 ? -21.502 -1.251 31.959 1.00 94.06 94 GLU A O 1
ATOM 666 N N . ALA A 1 95 ? -21.457 -1.895 29.810 1.00 92.19 95 ALA A N 1
ATOM 667 C CA . ALA A 1 95 ? -22.864 -2.294 29.771 1.00 92.19 95 ALA A CA 1
ATOM 668 C C . ALA A 1 95 ? -23.171 -3.392 30.804 1.00 92.19 95 ALA A C 1
ATOM 670 O O . ALA A 1 95 ? -24.097 -3.248 31.599 1.00 92.19 95 ALA A O 1
ATOM 671 N N . GLY A 1 96 ? -22.339 -4.437 30.880 1.00 91.94 96 GLY A N 1
ATOM 672 C CA . GLY A 1 96 ? -22.506 -5.503 31.872 1.00 91.94 96 GLY A CA 1
ATOM 673 C C . GLY A 1 96 ? -22.375 -5.016 33.321 1.00 91.94 96 GLY A C 1
ATOM 674 O O . GLY A 1 96 ? -23.104 -5.476 34.202 1.00 91.94 96 GLY A O 1
ATOM 675 N N . LYS A 1 97 ? -21.481 -4.052 33.587 1.00 93.56 97 LYS A N 1
ATOM 676 C CA . LYS A 1 97 ? -21.376 -3.412 34.910 1.00 93.56 97 LYS A CA 1
ATOM 677 C C . LYS A 1 97 ? -22.628 -2.608 35.252 1.00 93.56 97 LYS A C 1
ATOM 679 O O . LYS A 1 97 ? -23.069 -2.665 36.397 1.00 93.56 97 LYS A O 1
ATOM 684 N N . LEU A 1 98 ? -23.182 -1.866 34.292 1.00 92.19 98 LEU A N 1
ATOM 685 C CA . LEU A 1 98 ? -24.407 -1.086 34.481 1.00 92.19 98 LEU A CA 1
ATOM 686 C C . LEU A 1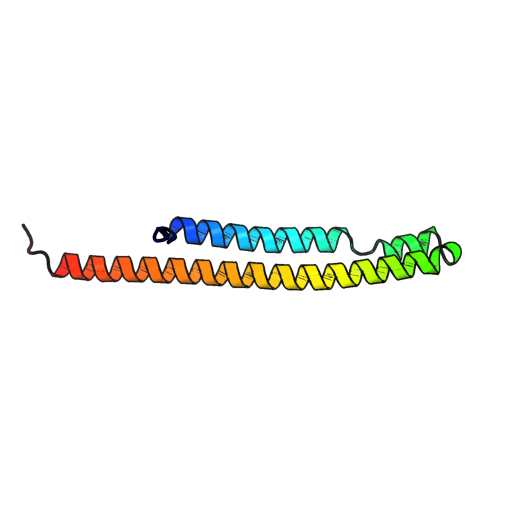 98 ? -25.611 -1.996 34.737 1.00 92.19 98 LEU A C 1
ATOM 688 O O . LEU A 1 98 ? -26.337 -1.771 35.706 1.00 92.19 98 LEU A O 1
ATOM 692 N N . ASP A 1 99 ? -25.774 -3.058 33.949 1.00 90.88 99 ASP A N 1
ATOM 693 C CA . ASP A 1 99 ? -26.834 -4.053 34.140 1.00 90.88 99 ASP A CA 1
ATOM 694 C C . ASP A 1 99 ? -26.742 -4.724 35.517 1.00 90.88 99 ASP A C 1
ATOM 696 O O . ASP A 1 99 ? -27.758 -4.919 36.180 1.00 90.88 99 ASP A O 1
ATOM 700 N N . GLY A 1 100 ? -25.526 -5.012 35.997 1.00 88.62 100 GLY A N 1
ATOM 701 C CA . GLY A 1 100 ? -25.304 -5.560 37.338 1.00 88.62 100 GLY A CA 1
ATOM 702 C C . GLY A 1 100 ? -25.567 -4.577 38.488 1.00 88.62 100 GLY A C 1
ATOM 703 O O . GLY A 1 100 ? -25.792 -5.009 39.617 1.00 88.62 100 GLY A O 1
ATOM 704 N N . GLN A 1 101 ? -25.531 -3.265 38.229 1.00 89.25 101 GLN A N 1
ATOM 705 C CA . GLN A 1 101 ? -25.805 -2.217 39.223 1.00 89.25 101 GLN A CA 1
ATOM 706 C C . GLN A 1 101 ? -27.272 -1.772 39.235 1.00 89.25 101 GLN A C 1
ATOM 708 O O . GLN A 1 101 ? -27.745 -1.237 40.243 1.00 89.25 101 GLN A O 1
ATOM 713 N N . MET A 1 102 ? -28.007 -1.977 38.141 1.00 80.88 102 MET A N 1
ATOM 714 C CA . MET A 1 102 ? -29.428 -1.659 38.084 1.00 80.88 102 MET A CA 1
ATOM 715 C C . MET A 1 102 ? -30.250 -2.706 38.847 1.00 80.88 102 MET A C 1
ATOM 717 O O . MET A 1 102 ? -30.224 -3.893 38.539 1.00 80.88 102 MET A O 1
ATOM 721 N N . HIS A 1 103 ? -31.020 -2.260 39.846 1.00 63.53 103 HIS A N 1
ATOM 722 C CA . HIS A 1 103 ? -31.978 -3.130 40.531 1.00 63.53 103 HIS A CA 1
ATOM 723 C C . HIS A 1 103 ? -33.062 -3.611 39.547 1.00 63.53 103 HIS A C 1
ATOM 725 O O . HIS A 1 103 ? -33.564 -2.790 38.768 1.00 63.53 103 HIS A O 1
ATOM 731 N N . PRO A 1 104 ? -33.469 -4.897 39.599 1.00 68.94 104 PRO A N 1
ATOM 732 C CA . PRO A 1 104 ? -34.611 -5.366 38.828 1.00 68.94 104 PRO A CA 1
ATOM 733 C C . PRO A 1 104 ? -35.850 -4.557 39.227 1.00 68.94 104 PRO A C 1
ATOM 735 O O . PRO A 1 104 ? -36.094 -4.342 40.416 1.00 68.94 104 PRO A O 1
ATOM 738 N N . ARG A 1 105 ? -36.582 -4.070 38.221 1.00 63.34 105 ARG A N 1
ATOM 739 C CA . ARG A 1 105 ? -37.859 -3.372 38.403 1.00 63.34 105 ARG A CA 1
ATOM 740 C C . ARG A 1 105 ? -38.983 -4.341 38.733 1.00 63.34 105 ARG A C 1
ATOM 742 O O . ARG A 1 105 ? -38.987 -5.442 38.141 1.00 63.34 105 ARG A O 1
#

Foldseek 3Di:
DDPPDDDALVVLLVLLVVLQVVLVVLVVVLVVLPCPLVVCCVPVNPVCPVVSVVSVVVSVVSNVVSVVSSVVSNVSSVVSNVVSVVVVVVVVVVVVVVVVVDDDD

pLDDT: mean 92.78, std 9.7, range [47.22, 98.56]

Radius of gyration: 24.36 Å; chains: 1; bounding box: 58×31×71 Å

Secondary structure (DSSP, 8-state):
-PPP----HHHHHHHHHHHHHHHHHHHHHHHHTTTHHHHHHHHHGGGGHHHHHHHHHHHHHHHHHHHHHHHHHHHHHHHHHHHHHHHHHHHHHHHHHHHHHSPP-

Sequence (105 aa):
MTDPLQVTTDELHELSSKQQQAASQIGAASAAAQGVSSSMAVNHGVICVGTTAAVMMAEQTRSAASAGMQAVSTDLGEKLNMAATNYQCTDQQEAGKLDGQMHPR